Protein AF-A0A2E7LCJ7-F1 (afdb_monomer_lite)

pLDDT: mean 91.42, std 12.87, range [33.66, 98.38]

Structure (mmCIF, N/CA/C/O backbone):
data_AF-A0A2E7LCJ7-F1
#
_entry.id   AF-A0A2E7LCJ7-F1
#
loop_
_atom_site.group_PDB
_atom_site.id
_atom_site.type_symbol
_atom_site.label_atom_id
_atom_site.label_alt_id
_atom_site.label_comp_id
_atom_site.label_asym_id
_atom_site.label_entity_id
_atom_site.label_seq_id
_atom_site.pdbx_PDB_ins_code
_atom_site.Cartn_x
_atom_site.Cartn_y
_atom_site.Cartn_z
_atom_site.occupancy
_atom_site.B_iso_or_equiv
_atom_site.auth_seq_id
_atom_site.auth_comp_id
_atom_site.auth_asym_id
_atom_site.auth_atom_id
_atom_site.pdbx_PDB_model_num
ATOM 1 N N . MET A 1 1 ? -16.691 -24.775 13.955 1.00 33.66 1 MET A N 1
ATOM 2 C CA . MET A 1 1 ? -17.206 -23.425 14.264 1.00 33.66 1 MET A CA 1
ATOM 3 C C . MET A 1 1 ? -17.188 -22.643 12.967 1.00 33.66 1 MET A C 1
ATOM 5 O O . MET A 1 1 ? -16.109 -22.391 12.459 1.00 33.66 1 MET A O 1
ATOM 9 N N . ILE A 1 2 ? -18.352 -22.370 12.381 1.00 38.09 2 ILE A N 1
ATOM 10 C CA . ILE A 1 2 ? -18.460 -21.527 11.184 1.00 38.09 2 ILE A CA 1
ATOM 11 C C . ILE A 1 2 ? -18.537 -20.094 11.709 1.00 38.09 2 ILE A C 1
ATOM 13 O O . ILE A 1 2 ? -19.485 -19.760 12.422 1.00 38.09 2 ILE A O 1
ATOM 17 N N . ALA A 1 3 ? -17.501 -19.292 11.460 1.00 41.56 3 ALA A N 1
ATOM 18 C CA . ALA A 1 3 ? -17.516 -17.878 11.803 1.00 41.56 3 ALA A CA 1
ATOM 19 C C . ALA A 1 3 ? -18.693 -17.209 11.080 1.00 41.56 3 ALA A C 1
ATOM 21 O O . ALA A 1 3 ? -18.931 -17.449 9.896 1.00 41.56 3 ALA A O 1
ATOM 22 N N . LYS A 1 4 ? -19.475 -16.426 11.826 1.00 41.75 4 LYS A N 1
ATOM 23 C CA . LYS A 1 4 ? -20.592 -15.646 11.293 1.00 41.75 4 LYS A CA 1
ATOM 24 C C . LYS A 1 4 ? -20.069 -14.736 10.180 1.00 41.75 4 LYS A C 1
ATOM 26 O O . LYS A 1 4 ? -19.227 -13.886 10.442 1.00 41.75 4 LYS A O 1
ATOM 31 N N . CYS A 1 5 ? -20.615 -14.896 8.978 1.00 42.44 5 CYS A N 1
ATOM 32 C CA . CYS A 1 5 ? -20.537 -13.917 7.901 1.00 42.44 5 CYS A CA 1
ATOM 33 C C . CYS A 1 5 ? -21.338 -12.679 8.343 1.00 42.44 5 CYS A C 1
ATOM 35 O O . CYS A 1 5 ? -22.534 -12.564 8.085 1.00 42.44 5 CYS A O 1
ATOM 37 N N . GLY A 1 6 ? -20.713 -11.817 9.147 1.00 48.69 6 GLY A N 1
ATOM 38 C CA . GLY A 1 6 ? -21.093 -10.410 9.175 1.00 48.69 6 GLY A CA 1
ATOM 39 C C . GLY A 1 6 ? -20.727 -9.816 7.820 1.00 48.69 6 GLY A C 1
ATOM 40 O O . GLY A 1 6 ? -19.761 -10.268 7.206 1.00 48.69 6 GLY A O 1
ATOM 41 N N . VAL A 1 7 ? -21.510 -8.855 7.334 1.00 57.41 7 VAL A N 1
ATOM 42 C CA . VAL A 1 7 ? -21.114 -8.070 6.161 1.00 57.41 7 VAL A CA 1
ATOM 43 C C . VAL A 1 7 ? -19.820 -7.359 6.543 1.00 57.41 7 VAL A C 1
ATOM 45 O O . VAL A 1 7 ? -19.816 -6.453 7.372 1.00 57.41 7 VAL A O 1
ATOM 48 N N . ASP A 1 8 ? -18.718 -7.881 6.031 1.00 75.31 8 ASP A N 1
ATOM 49 C CA . ASP A 1 8 ? -17.374 -7.392 6.266 1.00 75.31 8 ASP A CA 1
ATOM 50 C C . ASP A 1 8 ? -17.192 -6.119 5.445 1.00 75.31 8 ASP A C 1
ATOM 52 O O . ASP A 1 8 ? -16.958 -6.173 4.239 1.00 75.31 8 ASP A O 1
ATOM 56 N N . ASN A 1 9 ? -17.393 -4.973 6.093 1.00 88.12 9 ASN A N 1
ATOM 57 C CA . ASN A 1 9 ? -17.405 -3.670 5.438 1.00 88.12 9 ASN A CA 1
ATOM 58 C C . ASN A 1 9 ? -16.000 -3.065 5.296 1.00 88.12 9 ASN A C 1
ATOM 60 O O . ASN A 1 9 ? -15.824 -1.851 5.383 1.00 88.12 9 ASN A O 1
ATOM 64 N N . TRP A 1 10 ? -14.987 -3.917 5.116 1.00 95.62 10 TRP A N 1
ATOM 65 C CA . TRP A 1 10 ? -13.589 -3.498 5.037 1.00 95.62 10 TRP A CA 1
ATOM 66 C C . TRP A 1 10 ? -13.342 -2.494 3.905 1.00 95.62 10 TRP A C 1
ATOM 68 O O . TRP A 1 10 ? -12.446 -1.674 4.026 1.00 95.62 10 TRP A O 1
ATOM 78 N N . GLN A 1 11 ? -14.128 -2.525 2.825 1.00 96.56 11 GLN A N 1
ATOM 79 C CA . GLN A 1 11 ? -13.963 -1.616 1.685 1.00 96.56 11 GLN A CA 1
ATOM 80 C C . GLN A 1 11 ? -14.218 -0.153 2.069 1.00 96.56 11 GLN A C 1
ATOM 82 O O . GLN A 1 11 ? -13.405 0.700 1.725 1.00 96.56 11 GLN A O 1
ATOM 87 N N . ASP A 1 12 ? -15.267 0.131 2.844 1.00 96.06 12 ASP A N 1
ATOM 88 C CA . ASP A 1 12 ? -15.591 1.497 3.286 1.00 96.06 12 ASP A CA 1
ATOM 89 C C . ASP A 1 12 ? -14.505 2.062 4.216 1.00 96.06 12 ASP A C 1
ATOM 91 O O . ASP A 1 12 ? -14.091 3.221 4.107 1.00 96.06 12 ASP A O 1
ATOM 95 N N . GLU A 1 13 ? -14.001 1.234 5.135 1.00 97.19 13 GLU A N 1
ATOM 96 C CA . GLU A 1 13 ? -12.902 1.629 6.019 1.00 97.19 13 GLU A CA 1
ATOM 97 C C . GLU A 1 13 ? -11.592 1.783 5.234 1.00 97.19 13 GLU A C 1
ATOM 99 O O . GLU A 1 13 ? -10.859 2.750 5.433 1.00 97.19 13 GLU A O 1
ATOM 104 N N . PHE A 1 14 ? -11.338 0.911 4.256 1.00 98.19 14 PHE A N 1
ATOM 105 C CA . PHE A 1 14 ? -10.184 1.010 3.366 1.00 98.19 14 PHE A CA 1
ATOM 106 C C . PHE A 1 14 ? -10.228 2.280 2.512 1.00 98.19 14 PHE A C 1
ATOM 108 O O . PHE A 1 14 ? -9.198 2.936 2.358 1.00 98.19 14 PHE A O 1
ATOM 115 N N . GLN A 1 15 ? -11.408 2.680 2.025 1.00 98.06 15 GLN A N 1
ATOM 116 C CA . GLN A 1 15 ? -11.605 3.970 1.361 1.00 98.06 15 GLN A CA 1
ATOM 117 C C . GLN A 1 15 ? -11.290 5.133 2.297 1.00 98.06 15 GLN A C 1
ATOM 119 O O . GLN A 1 15 ? -10.539 6.031 1.937 1.00 98.06 15 GLN A O 1
ATOM 124 N N . THR A 1 16 ? -11.803 5.085 3.528 1.00 98.19 16 THR A N 1
ATOM 125 C CA . THR A 1 16 ? -11.568 6.130 4.532 1.00 98.19 16 THR A CA 1
ATOM 126 C C . THR A 1 16 ? -10.074 6.302 4.827 1.00 98.19 16 THR A C 1
ATOM 128 O O . THR A 1 16 ? -9.587 7.426 4.969 1.00 98.19 16 THR A O 1
ATOM 131 N N . VAL A 1 17 ? -9.324 5.197 4.909 1.00 98.38 17 VAL A N 1
ATOM 132 C CA . VAL A 1 17 ? -7.868 5.228 5.105 1.00 98.38 17 VAL A CA 1
ATOM 133 C C . VAL A 1 17 ? -7.149 5.771 3.869 1.00 98.38 17 VAL A C 1
ATOM 135 O O . VAL A 1 17 ? -6.262 6.611 4.025 1.00 98.38 17 VAL A O 1
ATOM 138 N N . PHE A 1 18 ? -7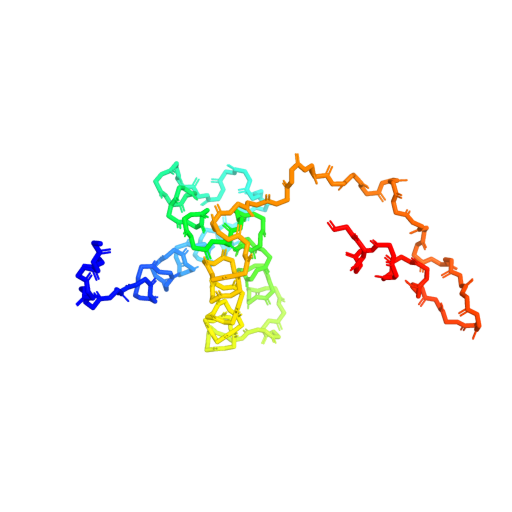.547 5.347 2.666 1.00 98.31 18 PHE A N 1
ATOM 139 C CA . PHE A 1 18 ? -6.997 5.851 1.406 1.00 98.31 18 PHE A CA 1
ATOM 140 C C . PHE A 1 18 ? -7.210 7.363 1.253 1.00 98.31 18 PHE A C 1
ATOM 142 O O . PHE A 1 18 ? -6.245 8.097 1.059 1.00 98.31 18 PHE A O 1
ATOM 149 N N . ASP A 1 19 ? -8.439 7.852 1.430 1.00 98.31 19 ASP A N 1
ATOM 150 C CA . ASP A 1 19 ? -8.772 9.276 1.310 1.00 98.31 19 ASP A CA 1
ATOM 151 C C . ASP A 1 19 ? -7.974 10.120 2.317 1.00 98.31 19 ASP A C 1
ATOM 153 O O . ASP A 1 19 ? -7.420 11.167 1.974 1.00 98.31 19 ASP A O 1
ATOM 157 N N . ALA A 1 20 ? -7.837 9.639 3.558 1.00 98.25 20 ALA A N 1
ATOM 158 C CA . ALA A 1 20 ? -7.005 10.294 4.565 1.00 98.25 20 ALA A CA 1
ATOM 159 C C . ALA A 1 20 ? -5.516 10.319 4.171 1.00 98.25 20 ALA A C 1
ATOM 161 O O . ALA A 1 20 ? -4.838 11.323 4.405 1.00 98.25 20 ALA A O 1
ATOM 162 N N . GLY A 1 21 ? -5.005 9.235 3.581 1.00 98.12 21 GLY A N 1
ATOM 163 C CA . GLY A 1 21 ? -3.642 9.148 3.058 1.00 98.12 21 GLY A CA 1
ATOM 164 C C . GLY A 1 21 ? -3.404 10.120 1.902 1.00 98.12 21 GLY A C 1
ATOM 165 O O . GLY A 1 21 ? -2.437 10.878 1.935 1.00 98.12 21 GLY A O 1
ATOM 166 N N . VAL A 1 22 ? -4.330 10.192 0.942 1.00 97.94 22 VAL A N 1
ATOM 167 C CA . VAL A 1 22 ? -4.302 11.140 -0.183 1.00 97.94 22 VAL A CA 1
ATOM 168 C C . VAL A 1 22 ? -4.258 12.588 0.306 1.00 97.94 22 VAL A C 1
ATOM 170 O O . VAL A 1 22 ? -3.430 13.369 -0.166 1.00 97.94 22 VAL A O 1
ATOM 173 N N . GLU A 1 23 ? -5.093 12.961 1.278 1.00 98.25 23 GLU A N 1
ATOM 174 C CA . GLU A 1 23 ? -5.094 14.324 1.823 1.00 98.25 23 GLU A CA 1
ATOM 175 C C . GLU A 1 23 ? -3.787 14.658 2.556 1.00 98.25 23 GLU A C 1
ATOM 177 O O . GLU A 1 23 ? -3.221 15.737 2.366 1.00 98.25 23 GLU A O 1
ATOM 182 N N . ARG A 1 24 ? -3.238 13.719 3.338 1.00 98.25 24 ARG A N 1
ATOM 183 C CA . ARG A 1 24 ? -1.928 13.894 3.993 1.00 98.25 24 ARG A CA 1
ATOM 184 C C . ARG A 1 24 ? -0.795 13.994 2.978 1.00 98.25 24 ARG A C 1
ATOM 186 O O . ARG A 1 24 ? 0.093 14.831 3.135 1.00 98.25 24 ARG A O 1
ATOM 193 N N . ARG A 1 25 ? -0.844 13.183 1.921 1.00 97.50 25 ARG A N 1
ATOM 194 C CA . ARG A 1 25 ? 0.142 13.180 0.840 1.00 97.50 25 ARG A CA 1
ATOM 195 C C . ARG A 1 25 ? 0.139 14.503 0.078 1.00 97.50 25 ARG A C 1
ATOM 197 O O . ARG A 1 25 ? 1.205 15.082 -0.126 1.00 97.50 25 ARG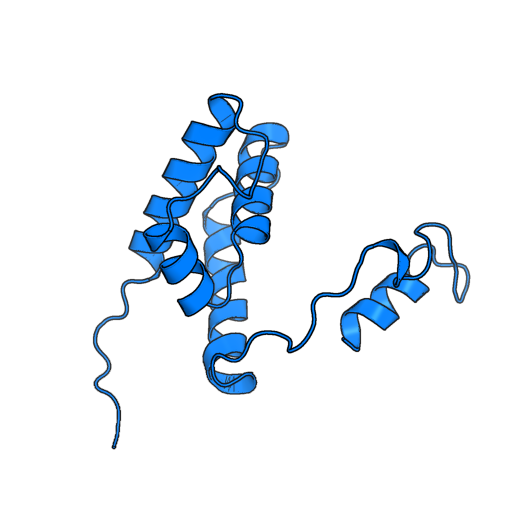 A O 1
ATOM 204 N N . ARG A 1 26 ? -1.047 15.031 -0.255 1.00 97.00 26 ARG A N 1
ATOM 205 C CA . ARG A 1 26 ? -1.238 16.388 -0.811 1.00 97.00 26 ARG A CA 1
ATOM 206 C C . ARG A 1 26 ? -0.738 17.484 0.133 1.00 97.00 26 ARG A C 1
ATOM 208 O O . ARG A 1 26 ? -0.244 18.508 -0.328 1.00 97.00 26 ARG A O 1
ATOM 215 N N . GLY A 1 27 ? -0.835 17.254 1.442 1.00 97.12 27 GLY A N 1
ATOM 216 C CA . GLY A 1 27 ? -0.279 18.108 2.492 1.00 97.12 27 GLY A CA 1
ATOM 217 C C . GLY A 1 27 ? 1.245 18.029 2.667 1.00 97.12 27 GLY A C 1
ATOM 218 O O . GLY A 1 27 ? 1.773 18.725 3.533 1.00 97.12 27 GLY A O 1
ATOM 219 N N . GLY A 1 28 ? 1.954 17.216 1.872 1.00 97.00 28 GLY A N 1
ATOM 220 C CA . GLY A 1 28 ? 3.417 17.095 1.901 1.00 97.00 28 GLY A CA 1
ATOM 221 C C . GLY A 1 28 ? 3.964 16.004 2.826 1.00 97.00 28 GLY A C 1
ATOM 222 O O . GLY A 1 28 ? 5.139 16.040 3.179 1.00 97.00 28 GLY A O 1
ATOM 223 N N . CYS A 1 29 ? 3.135 15.051 3.261 1.00 96.88 29 CYS A N 1
ATOM 224 C CA . CYS A 1 29 ? 3.620 13.869 3.972 1.00 96.88 29 CYS A CA 1
ATOM 225 C C . CYS A 1 29 ? 4.243 12.874 2.976 1.00 96.88 29 CYS A C 1
ATOM 227 O O . CYS A 1 29 ? 3.516 12.245 2.209 1.00 96.88 29 CYS A O 1
ATOM 229 N N . ASP A 1 30 ? 5.572 12.734 3.015 1.00 95.81 30 ASP A N 1
ATOM 230 C CA . ASP A 1 30 ? 6.365 11.846 2.142 1.00 95.81 30 ASP A CA 1
ATOM 231 C C . ASP A 1 30 ? 6.917 10.613 2.888 1.00 95.81 30 ASP A C 1
ATOM 233 O O . ASP A 1 30 ? 7.834 9.946 2.410 1.00 95.81 30 ASP A O 1
ATOM 237 N N . ASP A 1 31 ? 6.399 10.332 4.086 1.00 95.88 31 ASP A N 1
ATOM 238 C CA . ASP A 1 31 ? 6.896 9.270 4.959 1.00 95.88 31 ASP A CA 1
ATOM 239 C C . ASP A 1 31 ? 5.780 8.265 5.316 1.00 95.88 31 ASP A C 1
ATOM 241 O O . ASP A 1 31 ? 4.827 8.626 6.017 1.00 95.88 31 ASP A O 1
ATOM 245 N N . PRO A 1 32 ? 5.882 6.997 4.874 1.00 93.50 32 PRO A N 1
ATOM 246 C CA . PRO A 1 32 ? 4.890 5.967 5.170 1.00 93.50 32 PRO A CA 1
ATOM 247 C C . PRO A 1 32 ? 4.790 5.628 6.664 1.00 93.50 32 PRO A C 1
ATOM 249 O O . PRO A 1 32 ? 3.727 5.191 7.105 1.00 93.50 32 PRO A O 1
ATOM 252 N N . GLU A 1 33 ? 5.851 5.830 7.456 1.00 94.19 33 GLU A N 1
ATOM 253 C CA . GLU A 1 33 ? 5.845 5.509 8.892 1.00 94.19 33 GLU A CA 1
ATOM 254 C C . GLU A 1 33 ? 4.998 6.493 9.711 1.00 94.19 33 GLU A C 1
ATOM 256 O O . GLU A 1 33 ? 4.450 6.127 10.751 1.00 94.19 33 GLU A O 1
ATOM 261 N N . SER A 1 34 ? 4.857 7.732 9.235 1.00 95.06 34 SER A N 1
ATOM 262 C CA . SER A 1 34 ? 4.083 8.784 9.903 1.00 95.06 34 SER A CA 1
ATOM 263 C C . SER A 1 34 ? 2.739 9.093 9.237 1.00 95.06 34 SER A C 1
ATOM 265 O O . SER A 1 34 ? 1.925 9.817 9.818 1.00 95.06 34 SER A O 1
ATOM 267 N N . MET A 1 35 ? 2.463 8.532 8.053 1.00 97.62 35 MET A N 1
ATOM 268 C CA . MET A 1 35 ? 1.239 8.824 7.299 1.00 97.62 35 MET A CA 1
ATOM 269 C C . MET A 1 35 ? -0.038 8.291 7.967 1.00 97.62 35 MET A C 1
ATOM 271 O O . MET A 1 35 ? -1.096 8.906 7.812 1.00 97.62 35 MET A O 1
ATOM 275 N N . PHE A 1 36 ? 0.022 7.180 8.706 1.00 98.25 36 PHE A N 1
ATOM 276 C CA . PHE A 1 36 ? -1.156 6.501 9.263 1.00 98.25 36 PHE A CA 1
ATOM 277 C C . PHE A 1 36 ? -1.090 6.378 10.787 1.00 98.25 36 PHE A C 1
ATOM 279 O O . PHE A 1 36 ? -0.021 6.251 11.377 1.00 98.25 36 PHE A O 1
ATOM 286 N N . THR A 1 37 ? -2.250 6.417 11.448 1.00 98.00 37 THR A N 1
ATOM 287 C CA . THR A 1 37 ? -2.329 6.167 12.896 1.00 98.00 37 THR A CA 1
ATOM 288 C C . THR A 1 37 ? -2.140 4.681 13.205 1.00 98.00 37 THR A C 1
ATOM 290 O O . THR A 1 37 ? -2.339 3.836 12.337 1.00 98.00 37 THR A O 1
ATOM 293 N N . GLY A 1 38 ? -1.832 4.338 14.460 1.00 98.06 38 GLY A N 1
ATOM 294 C CA . GLY A 1 38 ? -1.702 2.934 14.876 1.00 98.06 38 GLY A CA 1
ATOM 295 C C . GLY A 1 38 ? -2.944 2.085 14.571 1.00 98.06 38 GLY A C 1
ATOM 296 O O . GLY A 1 38 ? -2.806 0.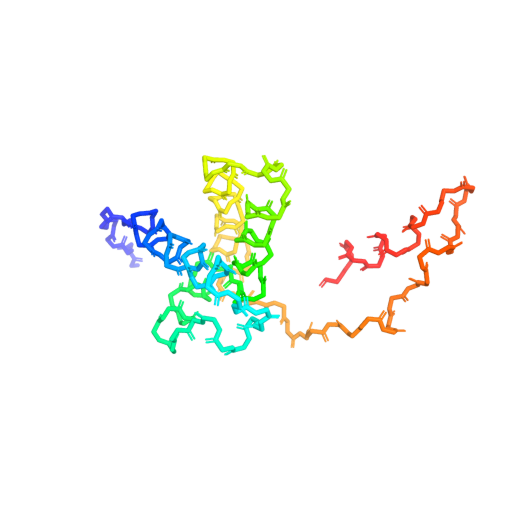962 14.097 1.00 98.06 38 GLY A O 1
ATOM 297 N N . ASP A 1 39 ? -4.146 2.640 14.754 1.00 98.06 39 ASP A N 1
ATOM 298 C CA . ASP A 1 39 ? -5.401 1.946 14.432 1.00 98.06 39 ASP A CA 1
ATOM 299 C C . ASP A 1 39 ? -5.560 1.726 12.921 1.00 98.06 39 ASP A C 1
ATOM 301 O O . ASP A 1 39 ? -5.961 0.648 12.491 1.00 98.06 39 ASP A O 1
ATOM 305 N N . GLN A 1 40 ? -5.186 2.720 12.105 1.00 98.12 40 GLN A N 1
ATOM 306 C CA . GLN A 1 40 ? -5.194 2.590 10.647 1.00 98.12 40 GLN A CA 1
ATOM 307 C C . GLN A 1 40 ? -4.187 1.532 10.183 1.00 98.12 40 GLN A C 1
ATOM 309 O O . GLN A 1 40 ? -4.512 0.722 9.322 1.00 98.12 40 GLN A O 1
ATOM 314 N N . VAL A 1 41 ? -2.989 1.494 10.775 1.00 98.25 41 VAL A N 1
ATOM 315 C CA . VAL A 1 41 ? -1.980 0.466 10.475 1.00 98.25 41 VAL A CA 1
ATOM 316 C C . VAL A 1 41 ? -2.496 -0.923 10.849 1.00 98.25 41 VAL A C 1
ATOM 318 O O . VAL A 1 41 ? -2.462 -1.819 10.012 1.00 98.25 41 VAL A O 1
ATOM 321 N N . ALA A 1 42 ? -3.053 -1.098 12.050 1.00 97.31 42 ALA A N 1
ATOM 322 C CA . ALA A 1 42 ? -3.616 -2.378 12.479 1.00 97.31 42 ALA A CA 1
ATOM 323 C C . ALA A 1 42 ? -4.769 -2.842 11.568 1.00 97.31 42 ALA A C 1
ATOM 325 O O . ALA A 1 42 ? -4.864 -4.026 11.232 1.00 97.31 42 ALA A O 1
ATOM 326 N N . PHE A 1 43 ? -5.625 -1.914 11.127 1.00 97.75 43 PHE A N 1
ATOM 327 C CA . PHE A 1 43 ? -6.665 -2.194 10.141 1.00 97.75 43 PHE A CA 1
ATOM 328 C C . PHE A 1 43 ? -6.066 -2.664 8.808 1.00 97.75 43 PHE A C 1
ATOM 330 O O . PHE A 1 43 ? -6.469 -3.714 8.301 1.00 97.75 43 PHE A O 1
ATOM 337 N N . LEU A 1 44 ? -5.091 -1.941 8.250 1.00 97.88 44 LEU A N 1
ATOM 338 C CA . LEU A 1 44 ? -4.432 -2.320 6.996 1.00 97.88 44 LEU A CA 1
ATOM 339 C C . LEU A 1 44 ? -3.805 -3.719 7.104 1.00 97.88 44 LEU A C 1
ATOM 341 O O . LEU A 1 44 ? -4.074 -4.582 6.262 1.00 97.88 44 LEU A O 1
ATOM 345 N N . GLU A 1 45 ? -3.064 -3.982 8.182 1.00 96.56 45 GLU A N 1
ATOM 346 C CA . GLU A 1 45 ? -2.396 -5.264 8.425 1.00 96.56 45 GLU A CA 1
ATOM 347 C C . GLU A 1 45 ? -3.395 -6.423 8.537 1.00 96.56 45 GLU A C 1
ATOM 349 O O . GLU A 1 45 ? -3.171 -7.495 7.972 1.00 96.56 45 GLU A O 1
ATOM 354 N N . SER A 1 46 ? -4.546 -6.201 9.184 1.00 96.38 46 SER A N 1
ATOM 355 C CA . SER A 1 46 ? -5.618 -7.203 9.275 1.00 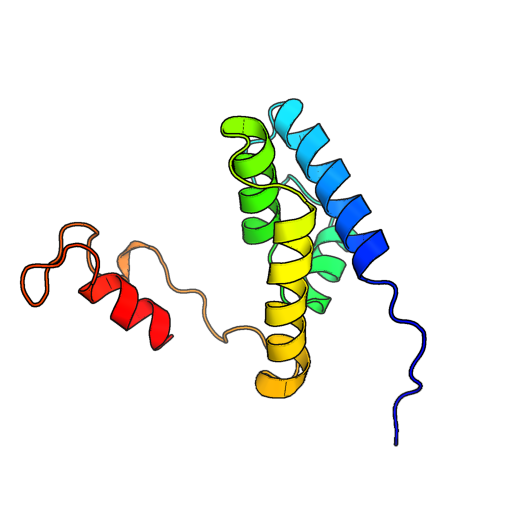96.38 46 SER A CA 1
ATOM 356 C C . SER A 1 46 ? -6.218 -7.582 7.914 1.00 96.38 46 SER A C 1
ATOM 358 O O . SER A 1 46 ? -6.796 -8.661 7.763 1.00 96.38 46 SER A O 1
ATOM 360 N N . ASN A 1 47 ? -6.042 -6.722 6.907 1.00 96.75 47 ASN A N 1
ATOM 361 C CA . ASN A 1 47 ? -6.513 -6.911 5.539 1.00 96.75 47 ASN A CA 1
ATOM 362 C C . ASN A 1 47 ? -5.388 -7.289 4.562 1.00 96.75 47 ASN A C 1
ATOM 364 O O . ASN A 1 47 ? -5.628 -7.330 3.354 1.00 96.75 47 ASN A O 1
ATOM 368 N N . GLY A 1 48 ? -4.180 -7.581 5.058 1.00 96.12 48 GLY A N 1
ATOM 369 C CA . GLY A 1 48 ? -3.037 -7.951 4.224 1.00 96.12 48 GLY A CA 1
ATOM 370 C C . GLY A 1 48 ? -2.480 -6.784 3.404 1.00 96.12 48 GLY A C 1
ATOM 371 O O . GLY A 1 48 ? -2.036 -6.995 2.279 1.00 96.12 48 GLY A O 1
ATOM 372 N N . CYS A 1 49 ? -2.558 -5.560 3.928 1.00 97.25 49 CYS A N 1
ATOM 373 C CA . CYS A 1 49 ? -1.968 -4.358 3.345 1.00 97.25 49 CYS A CA 1
ATOM 374 C C . CYS A 1 49 ? -1.008 -3.728 4.360 1.00 97.25 49 CYS A C 1
ATOM 376 O O . CYS A 1 49 ? -1.343 -3.581 5.531 1.00 97.25 49 CYS A O 1
ATOM 378 N N . SER A 1 50 ? 0.194 -3.356 3.941 1.00 95.81 50 SER A N 1
ATOM 379 C CA . SER A 1 50 ? 1.120 -2.598 4.786 1.00 95.81 50 SER A CA 1
ATOM 380 C C . SER A 1 50 ? 0.892 -1.088 4.673 1.00 95.81 50 SER A C 1
ATOM 382 O O . SER A 1 50 ? 0.364 -0.591 3.678 1.00 95.81 50 SER A O 1
ATOM 384 N N . ALA A 1 51 ? 1.369 -0.330 5.666 1.00 97.00 51 ALA A N 1
ATOM 385 C CA . ALA A 1 51 ? 1.409 1.133 5.591 1.00 97.00 51 ALA A CA 1
ATOM 386 C C . ALA A 1 51 ? 2.192 1.632 4.360 1.00 97.00 51 ALA A C 1
ATOM 388 O O . ALA A 1 51 ? 1.790 2.608 3.737 1.00 97.00 51 ALA A O 1
ATOM 389 N N . GLN A 1 52 ? 3.267 0.927 3.977 1.00 96.31 52 GLN A N 1
ATOM 390 C CA . GLN A 1 52 ? 4.034 1.222 2.764 1.00 96.31 52 GLN A CA 1
ATOM 391 C C . GLN A 1 52 ? 3.182 1.055 1.502 1.00 96.31 52 GLN A C 1
ATOM 393 O O . GLN A 1 52 ? 3.181 1.938 0.660 1.00 96.31 52 GLN A O 1
ATOM 398 N N . GLU A 1 53 ? 2.444 -0.048 1.364 1.00 96.38 53 GLU A N 1
ATOM 399 C CA . GLU A 1 53 ? 1.610 -0.272 0.174 1.00 96.38 53 GLU A CA 1
ATOM 400 C C . GLU A 1 53 ? 0.477 0.750 0.069 1.00 96.38 53 GLU A C 1
ATOM 402 O O . GLU A 1 53 ? 0.214 1.258 -1.018 1.00 96.38 53 GLU A O 1
ATOM 407 N N . MET A 1 54 ? -0.174 1.089 1.188 1.00 98.00 54 MET A N 1
ATOM 408 C CA . MET A 1 54 ? -1.192 2.140 1.186 1.00 98.00 54 MET A CA 1
ATOM 409 C C . MET A 1 54 ? -0.590 3.515 0.861 1.00 98.00 54 MET A C 1
ATOM 411 O O . MET A 1 54 ? -1.197 4.288 0.119 1.00 98.00 54 MET A O 1
ATOM 415 N N . PHE A 1 55 ? 0.608 3.816 1.372 1.00 97.94 55 PHE A N 1
ATOM 416 C CA . PHE A 1 55 ? 1.352 5.017 0.995 1.00 97.94 55 PHE A CA 1
ATOM 417 C C . PHE A 1 55 ? 1.633 5.046 -0.510 1.00 97.94 55 PHE A C 1
ATOM 419 O O . PHE A 1 55 ? 1.335 6.055 -1.139 1.00 97.94 55 PHE A O 1
ATOM 426 N N . ASP A 1 56 ? 2.136 3.951 -1.089 1.00 96.19 56 ASP A N 1
ATOM 427 C CA . ASP A 1 56 ? 2.456 3.862 -2.518 1.00 96.19 56 ASP A CA 1
ATOM 428 C C . ASP A 1 56 ? 1.196 4.111 -3.373 1.00 96.19 56 ASP A C 1
ATOM 430 O O . ASP A 1 56 ? 1.240 4.885 -4.324 1.00 96.19 56 ASP A O 1
ATOM 434 N N . PHE A 1 57 ? 0.031 3.567 -2.984 1.00 96.81 57 PHE A N 1
ATOM 435 C CA . PHE A 1 57 ? -1.240 3.879 -3.656 1.00 96.81 57 PHE A CA 1
ATOM 436 C C . PHE A 1 57 ? -1.608 5.367 -3.586 1.00 96.81 57 PHE A C 1
ATOM 438 O O . PHE A 1 57 ? -2.085 5.932 -4.572 1.00 96.81 57 PHE A O 1
ATOM 445 N N . CYS A 1 58 ? -1.410 6.006 -2.430 1.00 97.19 58 CYS A N 1
ATOM 446 C CA . CYS A 1 58 ? -1.686 7.432 -2.255 1.00 97.19 58 CYS A CA 1
ATOM 447 C C . CYS A 1 58 ? -0.697 8.303 -3.047 1.00 97.19 58 CYS A C 1
ATOM 449 O O . CYS A 1 58 ? -1.107 9.298 -3.644 1.00 97.19 58 CYS A O 1
ATOM 451 N N . ASP A 1 59 ? 0.588 7.943 -3.055 1.00 96.44 59 ASP A N 1
ATOM 452 C CA . ASP A 1 59 ? 1.647 8.639 -3.791 1.00 96.44 59 ASP A CA 1
ATOM 453 C C . ASP A 1 59 ? 1.423 8.540 -5.302 1.00 96.44 59 ASP A C 1
ATOM 455 O O . ASP A 1 59 ? 1.431 9.565 -5.981 1.00 96.44 59 ASP A O 1
ATOM 459 N N . ASP A 1 60 ? 1.100 7.351 -5.816 1.00 95.25 60 ASP A N 1
ATOM 460 C CA . ASP A 1 60 ? 0.800 7.146 -7.235 1.00 95.25 60 ASP A CA 1
ATOM 461 C C . ASP A 1 60 ? -0.464 7.909 -7.669 1.00 95.25 60 ASP A C 1
ATOM 463 O O . ASP A 1 60 ? -0.487 8.550 -8.727 1.00 95.25 60 ASP A O 1
ATOM 467 N N . TYR A 1 61 ? -1.504 7.914 -6.826 1.00 95.75 61 TYR A N 1
ATOM 468 C CA . TYR A 1 61 ? -2.728 8.682 -7.068 1.00 95.75 61 TYR A CA 1
ATOM 469 C C . TYR A 1 61 ? -2.463 10.196 -7.117 1.00 95.75 61 TYR A C 1
ATOM 471 O O . TYR A 1 61 ? -2.965 10.890 -8.001 1.00 95.75 61 TYR A O 1
ATOM 479 N N . VAL A 1 62 ? -1.680 10.729 -6.171 1.00 95.50 62 VAL A N 1
ATOM 480 C CA . VAL A 1 62 ? -1.417 12.174 -6.058 1.00 95.50 62 VAL A CA 1
ATOM 481 C C . VAL A 1 62 ? -0.381 12.660 -7.070 1.00 95.50 62 VAL A C 1
ATOM 483 O O . VAL A 1 62 ? -0.557 13.733 -7.647 1.00 95.50 62 VAL A O 1
ATOM 486 N N . GLY A 1 63 ? 0.706 11.914 -7.253 1.00 91.19 63 GLY A N 1
ATOM 487 C CA . GLY A 1 63 ? 1.860 12.321 -8.050 1.00 91.19 63 GLY A CA 1
ATOM 488 C C . GLY A 1 63 ? 1.664 12.136 -9.551 1.00 91.19 63 GLY A C 1
ATOM 489 O O . GLY A 1 63 ? 2.123 12.973 -10.329 1.00 91.19 63 GLY A O 1
ATOM 490 N N . TRP A 1 64 ? 0.969 11.070 -9.954 1.00 83.06 64 TRP A N 1
ATOM 491 C CA . TRP A 1 64 ? 0.912 10.646 -11.355 1.00 83.06 64 TRP A CA 1
ATOM 492 C C . TRP A 1 64 ? -0.513 10.533 -11.898 1.00 83.06 64 TRP A C 1
ATOM 494 O O . TRP A 1 64 ? -0.717 10.687 -13.099 1.00 83.06 64 TRP A O 1
ATOM 504 N N . GLY A 1 65 ? -1.512 10.310 -11.035 1.00 78.75 65 GLY A N 1
ATOM 505 C CA . GLY A 1 65 ? -2.890 10.052 -11.469 1.00 78.75 65 GLY A CA 1
ATOM 506 C C . GLY A 1 65 ? -3.041 8.738 -12.249 1.00 78.75 65 GLY A C 1
ATOM 507 O O . GLY A 1 65 ? -4.075 8.510 -12.874 1.00 78.75 65 GLY A O 1
ATOM 508 N N . ASP A 1 66 ? -2.014 7.883 -12.211 1.00 78.88 66 ASP A N 1
ATOM 509 C CA . ASP A 1 66 ? -1.942 6.595 -12.913 1.00 78.88 66 ASP A CA 1
ATOM 510 C C . ASP A 1 66 ? -2.756 5.498 -12.208 1.00 78.88 66 ASP A C 1
ATOM 512 O O . ASP A 1 66 ? -3.018 4.428 -12.763 1.00 78.88 66 ASP A O 1
ATOM 516 N N . VAL A 1 67 ? -3.183 5.774 -10.977 1.00 86.00 67 VAL A N 1
ATOM 517 C CA . VAL A 1 67 ? -3.992 4.893 -10.144 1.00 86.00 67 VAL A CA 1
ATOM 518 C C . VAL A 1 67 ? -5.323 5.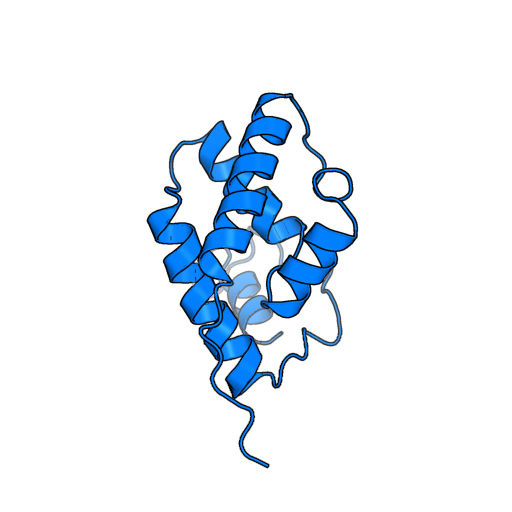587 -9.864 1.00 86.00 67 VAL A C 1
ATOM 520 O O . VAL A 1 67 ? -5.350 6.774 -9.558 1.00 86.00 67 VAL A O 1
ATOM 523 N N . ILE A 1 68 ? -6.430 4.847 -9.957 1.00 91.38 68 ILE A N 1
ATOM 524 C CA . ILE A 1 68 ? -7.755 5.265 -9.472 1.00 91.38 68 ILE A CA 1
ATOM 525 C C . ILE A 1 68 ? -8.171 4.347 -8.325 1.00 91.38 68 ILE A C 1
ATOM 527 O O . ILE A 1 68 ? -7.771 3.178 -8.298 1.00 91.38 68 ILE A O 1
ATOM 531 N N . TYR A 1 69 ? -8.962 4.863 -7.384 1.00 94.44 69 TYR A N 1
ATOM 532 C CA . TYR A 1 69 ? -9.335 4.127 -6.175 1.00 94.44 69 TYR A CA 1
ATOM 533 C C . TYR A 1 69 ? -10.013 2.786 -6.491 1.00 94.44 69 TYR A C 1
ATOM 535 O O . TYR A 1 69 ? -9.730 1.786 -5.833 1.00 94.44 69 TYR A O 1
ATOM 543 N N . GLU A 1 70 ? -10.829 2.731 -7.546 1.00 95.19 70 GLU A N 1
ATOM 544 C CA . GLU A 1 70 ? -11.499 1.511 -7.997 1.00 95.19 70 GLU A CA 1
ATOM 545 C C . GLU A 1 70 ? -10.499 0.378 -8.279 1.00 95.19 70 GLU A C 1
ATOM 547 O O . GLU A 1 70 ? -10.679 -0.743 -7.806 1.00 95.19 70 GLU A O 1
ATOM 552 N N . HIS A 1 71 ? -9.388 0.670 -8.959 1.00 94.12 71 HIS A N 1
ATOM 553 C CA . HIS A 1 71 ? -8.350 -0.332 -9.214 1.00 94.12 71 HIS A CA 1
ATOM 554 C C . HIS A 1 71 ? -7.607 -0.734 -7.935 1.00 94.12 71 HIS A C 1
ATOM 556 O O . HIS A 1 71 ? -7.225 -1.895 -7.786 1.00 94.12 71 HIS A O 1
ATOM 562 N N . VAL A 1 72 ? -7.404 0.204 -7.004 1.00 96.12 72 VAL A N 1
ATOM 563 C CA . VAL A 1 72 ? -6.755 -0.082 -5.717 1.00 96.12 72 VAL A CA 1
ATOM 564 C C . VAL A 1 72 ? -7.593 -1.066 -4.907 1.00 96.12 72 VAL A C 1
ATOM 566 O O . VAL A 1 72 ? -7.067 -2.077 -4.439 1.00 96.12 72 VAL A O 1
ATOM 569 N N . VAL A 1 73 ? -8.895 -0.805 -4.755 1.00 97.00 73 VAL A N 1
ATOM 570 C CA . VAL A 1 73 ? -9.775 -1.664 -3.952 1.00 97.00 73 VAL A CA 1
ATOM 571 C C . VAL A 1 73 ? -9.985 -3.032 -4.606 1.00 97.00 73 VAL A C 1
ATOM 573 O O . VAL A 1 73 ? -10.015 -4.038 -3.898 1.00 97.00 73 VAL A O 1
ATOM 576 N N . GLU A 1 74 ? -10.050 -3.111 -5.940 1.00 96.06 74 GLU A N 1
ATOM 577 C CA . GLU A 1 74 ? -10.114 -4.383 -6.674 1.00 96.06 74 GLU A CA 1
ATOM 578 C C . GLU A 1 74 ? -8.835 -5.211 -6.498 1.00 96.06 74 GLU A C 1
ATOM 580 O O . GLU A 1 74 ? -8.897 -6.401 -6.174 1.00 96.06 74 GLU A O 1
ATOM 585 N N . LEU A 1 75 ? -7.665 -4.580 -6.646 1.00 96.31 75 LEU A N 1
ATOM 586 C CA . LEU A 1 75 ? -6.377 -5.226 -6.405 1.00 96.31 75 LEU A CA 1
ATOM 587 C C . LEU A 1 75 ? -6.274 -5.717 -4.958 1.00 96.31 75 LEU A C 1
ATOM 589 O O . LEU A 1 75 ? -5.873 -6.862 -4.717 1.00 96.31 75 LEU A O 1
ATOM 593 N N . GLN A 1 76 ? -6.652 -4.875 -3.995 1.00 97.56 76 GLN A N 1
ATOM 594 C CA . GLN A 1 76 ? -6.605 -5.246 -2.589 1.00 97.56 76 GLN A CA 1
ATOM 595 C C . GLN A 1 76 ? -7.599 -6.360 -2.267 1.00 97.56 76 GLN A C 1
ATOM 597 O O . GLN A 1 76 ? -7.269 -7.224 -1.464 1.00 97.56 76 GLN A O 1
ATOM 602 N N . ALA A 1 77 ? -8.768 -6.416 -2.908 1.00 97.19 77 ALA A N 1
ATOM 603 C CA . ALA A 1 77 ? -9.720 -7.505 -2.703 1.00 97.19 77 ALA A CA 1
ATOM 604 C C . ALA A 1 77 ? -9.106 -8.869 -3.060 1.00 97.19 77 ALA A C 1
ATOM 606 O O . ALA A 1 77 ? -9.252 -9.825 -2.297 1.00 97.19 77 ALA A O 1
ATOM 607 N N . VAL A 1 78 ? -8.353 -8.945 -4.165 1.00 97.00 78 VAL A N 1
ATOM 608 C CA . VAL A 1 78 ? -7.622 -10.162 -4.562 1.00 97.00 78 VAL A CA 1
ATOM 609 C C . VAL A 1 78 ? -6.503 -10.486 -3.568 1.00 97.00 78 VAL A C 1
ATOM 611 O O . VAL A 1 78 ? -6.381 -11.627 -3.123 1.00 97.00 78 VAL A O 1
ATOM 614 N N . ARG A 1 79 ? -5.696 -9.490 -3.176 1.00 96.06 79 ARG A N 1
ATOM 615 C CA . ARG A 1 79 ? -4.606 -9.687 -2.199 1.00 96.06 79 ARG A CA 1
ATOM 616 C C . ARG A 1 79 ? -5.129 -10.140 -0.840 1.00 96.06 79 ARG A C 1
ATOM 618 O O . ARG A 1 79 ? -4.563 -11.046 -0.236 1.00 96.06 79 ARG A O 1
ATOM 625 N N . ARG A 1 80 ? -6.227 -9.542 -0.387 1.00 96.62 80 ARG A N 1
ATOM 626 C CA . ARG A 1 80 ? -6.905 -9.860 0.865 1.00 96.62 80 ARG A CA 1
ATOM 627 C C . ARG A 1 80 ? -7.465 -11.275 0.858 1.00 96.62 80 ARG A C 1
ATOM 629 O O . ARG A 1 80 ? -7.267 -11.999 1.826 1.00 96.62 80 ARG A O 1
ATOM 636 N N . GLU A 1 81 ? -8.140 -11.680 -0.217 1.00 96.81 81 GLU A N 1
ATOM 637 C CA . GLU A 1 81 ? -8.628 -13.055 -0.380 1.00 96.81 81 GLU A CA 1
ATOM 638 C C . GLU A 1 81 ? -7.474 -14.051 -0.229 1.00 96.81 81 GLU A C 1
ATOM 640 O O . GLU A 1 81 ? -7.547 -14.961 0.598 1.00 96.81 81 GLU A O 1
ATOM 645 N N . HIS A 1 82 ? -6.363 -13.806 -0.925 1.00 94.75 82 HIS A N 1
ATOM 646 C CA . HIS A 1 82 ? -5.180 -14.652 -0.843 1.00 94.75 82 HIS A CA 1
ATOM 647 C C . HIS A 1 82 ? -4.561 -14.661 0.564 1.00 94.75 82 HIS A C 1
ATOM 649 O O . HIS A 1 82 ? -4.229 -15.723 1.096 1.00 94.75 82 HIS A O 1
ATOM 655 N N . PHE A 1 83 ? -4.442 -13.492 1.195 1.00 95.62 83 PHE A N 1
ATOM 656 C CA . PHE A 1 83 ? -3.920 -13.340 2.550 1.00 95.62 83 PHE A CA 1
ATOM 657 C C . PHE A 1 83 ? -4.743 -14.131 3.573 1.00 95.62 83 PHE A C 1
ATOM 659 O O . PHE A 1 83 ? -4.185 -14.882 4.374 1.00 95.62 83 PHE A O 1
ATOM 666 N N . LEU A 1 84 ? -6.070 -14.017 3.521 1.00 95.12 84 LEU A N 1
ATOM 667 C CA . LEU A 1 84 ? -6.964 -14.702 4.451 1.00 95.12 84 LEU A CA 1
ATOM 668 C C . LEU A 1 84 ? -7.029 -16.210 4.181 1.00 95.12 84 LEU A C 1
ATOM 670 O O . LEU A 1 84 ? -6.925 -17.003 5.116 1.00 95.12 84 LEU A O 1
ATOM 674 N N . ASN A 1 85 ? -7.168 -16.614 2.916 1.00 95.69 85 ASN A N 1
ATOM 675 C CA . ASN A 1 85 ? -7.519 -17.991 2.562 1.00 95.69 85 ASN A CA 1
ATOM 676 C C . ASN A 1 85 ? -6.316 -18.872 2.204 1.00 95.69 85 ASN A C 1
ATOM 678 O O . ASN A 1 85 ? -6.367 -20.082 2.419 1.00 95.69 85 ASN A O 1
ATOM 682 N N . THR A 1 86 ? -5.236 -18.299 1.665 1.00 94.62 86 THR A N 1
ATOM 683 C CA . THR A 1 86 ? -4.014 -19.049 1.317 1.00 94.62 86 THR A CA 1
ATOM 684 C C . THR A 1 86 ? -2.945 -18.885 2.392 1.00 94.62 86 THR A C 1
ATOM 686 O O . THR A 1 86 ? -2.327 -19.867 2.803 1.00 94.62 86 THR A O 1
ATOM 689 N N . LEU A 1 87 ? -2.745 -17.659 2.884 1.00 91.94 87 LEU A N 1
ATOM 690 C CA . LEU A 1 87 ? -1.693 -17.358 3.860 1.00 91.94 87 LEU A CA 1
ATOM 691 C C . LEU A 1 87 ? -2.161 -17.461 5.321 1.00 91.94 87 LEU A C 1
ATOM 693 O O . LEU A 1 87 ? -1.351 -17.292 6.225 1.00 91.94 87 LEU A O 1
ATOM 697 N N . ASN A 1 88 ? -3.434 -17.785 5.583 1.00 94.88 88 ASN A N 1
ATOM 698 C CA . ASN A 1 88 ? -4.012 -17.884 6.934 1.00 94.88 88 ASN A CA 1
ATOM 699 C C . ASN A 1 88 ? -3.778 -16.622 7.785 1.00 94.88 88 ASN A C 1
ATOM 701 O O . ASN A 1 88 ? -3.432 -16.704 8.970 1.00 94.88 88 ASN A O 1
ATOM 705 N N . SER A 1 89 ? -3.914 -15.454 7.158 1.00 94.62 89 SER A N 1
ATOM 706 C CA . SER A 1 89 ? -3.643 -14.148 7.764 1.00 94.62 89 SER A CA 1
ATOM 707 C C . SER A 1 89 ? -2.217 -14.005 8.313 1.00 94.62 89 SER A C 1
ATOM 709 O O . SER A 1 89 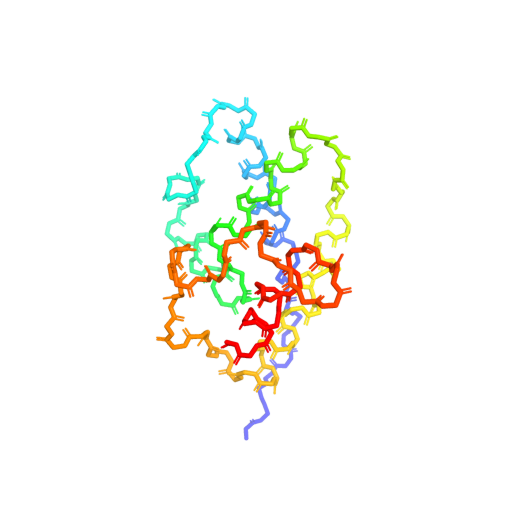? -1.988 -13.233 9.243 1.00 94.62 89 SER A O 1
ATOM 711 N N . GLN A 1 90 ? -1.257 -14.767 7.781 1.00 92.25 90 GLN A N 1
ATOM 712 C CA . GLN A 1 90 ? 0.150 -14.661 8.154 1.00 92.25 90 GLN A CA 1
ATOM 713 C C . GLN A 1 90 ? 0.909 -13.879 7.078 1.00 92.25 90 GLN A C 1
ATOM 715 O O . GLN A 1 90 ? 0.973 -14.330 5.932 1.00 92.25 90 GLN A O 1
ATOM 720 N N . PRO A 1 91 ? 1.494 -12.716 7.409 1.00 86.25 91 PRO A N 1
ATOM 721 C CA . PRO A 1 91 ? 2.388 -12.031 6.489 1.00 86.25 91 PRO A CA 1
ATOM 722 C C . PRO A 1 91 ? 3.681 -12.837 6.300 1.00 86.25 91 PRO A C 1
ATOM 724 O O . PRO A 1 91 ? 3.962 -13.794 7.028 1.00 86.25 91 PRO A O 1
ATOM 727 N N . ALA A 1 92 ? 4.498 -12.429 5.327 1.00 82.25 92 ALA A N 1
ATOM 728 C CA . ALA A 1 92 ? 5.818 -13.013 5.136 1.00 82.25 92 ALA A CA 1
ATOM 729 C C . ALA A 1 92 ? 6.622 -12.961 6.447 1.00 82.25 92 ALA A C 1
ATOM 731 O O . ALA A 1 92 ? 6.727 -11.916 7.088 1.00 82.25 92 ALA A O 1
ATOM 732 N N . ALA A 1 93 ? 7.233 -14.087 6.827 1.00 83.62 93 ALA A N 1
ATOM 733 C CA . ALA A 1 93 ? 7.974 -14.208 8.086 1.00 83.62 93 ALA A CA 1
ATOM 734 C C . ALA A 1 93 ? 9.191 -13.269 8.168 1.00 83.62 93 ALA A C 1
ATOM 736 O O . ALA A 1 93 ? 9.741 -13.041 9.245 1.00 83.62 93 ALA A O 1
ATOM 737 N N . ARG A 1 94 ? 9.643 -12.758 7.020 1.00 86.12 94 ARG A N 1
ATOM 738 C CA . ARG A 1 94 ? 10.806 -11.893 6.905 1.00 86.12 94 ARG A CA 1
ATOM 739 C C . ARG A 1 94 ? 10.609 -10.874 5.788 1.00 86.12 94 ARG A C 1
ATOM 741 O O . ARG A 1 94 ? 10.329 -11.243 4.652 1.00 86.12 94 ARG A O 1
ATOM 748 N N . ARG A 1 95 ? 10.870 -9.603 6.098 1.00 84.38 95 ARG A N 1
ATOM 749 C CA . ARG A 1 95 ? 11.051 -8.546 5.097 1.00 84.38 95 ARG A CA 1
ATOM 750 C C . ARG A 1 95 ? 12.430 -8.687 4.451 1.00 84.38 95 ARG A C 1
ATOM 752 O O . ARG A 1 95 ? 13.426 -8.844 5.155 1.00 84.38 95 ARG A O 1
ATOM 759 N N . MET A 1 96 ? 12.475 -8.647 3.123 1.00 87.38 96 MET A N 1
ATOM 760 C CA . MET A 1 96 ? 13.731 -8.594 2.375 1.00 87.38 96 MET A CA 1
ATOM 761 C C . MET A 1 96 ? 14.168 -7.147 2.166 1.00 87.38 96 MET A C 1
ATOM 763 O O . MET A 1 96 ? 13.372 -6.308 1.737 1.00 87.38 96 MET A O 1
ATOM 767 N N . GLU A 1 97 ? 15.445 -6.876 2.401 1.00 88.75 97 GLU A N 1
ATOM 768 C CA . GLU A 1 97 ? 16.039 -5.564 2.179 1.00 88.75 97 GLU A CA 1
ATOM 769 C C . GLU A 1 97 ? 16.401 -5.338 0.707 1.00 88.75 97 GLU A C 1
ATOM 771 O O . GLU A 1 97 ? 16.679 -6.268 -0.054 1.00 88.75 97 GLU A O 1
ATOM 776 N N . MET A 1 98 ? 16.444 -4.072 0.275 1.00 87.81 98 MET A N 1
ATOM 777 C CA . MET A 1 98 ? 16.655 -3.722 -1.139 1.00 87.81 98 MET A CA 1
ATOM 778 C C . MET A 1 98 ? 17.939 -4.328 -1.733 1.00 87.81 98 MET A C 1
ATOM 780 O O . MET A 1 98 ? 17.944 -4.685 -2.917 1.00 87.81 98 MET A O 1
ATOM 784 N N . HIS A 1 99 ? 18.989 -4.424 -0.914 1.00 91.38 99 HIS A N 1
ATOM 785 C CA . HIS A 1 99 ? 20.311 -4.938 -1.269 1.00 91.38 99 HIS A CA 1
ATOM 786 C C . HIS A 1 99 ? 20.374 -6.473 -1.350 1.00 91.38 99 HIS A C 1
ATOM 788 O O . HIS A 1 99 ? 21.337 -7.007 -1.890 1.00 91.38 99 HIS A O 1
ATOM 794 N N . GLU A 1 100 ? 19.361 -7.183 -0.846 1.00 92.69 100 GLU A N 1
ATOM 795 C CA . GLU A 1 100 ? 19.262 -8.647 -0.954 1.00 92.69 100 GLU A CA 1
ATOM 796 C C . GLU A 1 100 ? 18.759 -9.101 -2.324 1.00 92.69 100 GLU A C 1
ATOM 798 O O . GLU A 1 100 ? 18.900 -10.260 -2.714 1.00 92.69 100 GLU A O 1
ATOM 803 N N . PHE A 1 101 ? 18.153 -8.183 -3.067 1.00 93.88 101 PHE A N 1
ATOM 804 C CA . PHE A 1 101 ? 17.659 -8.438 -4.404 1.00 93.88 101 PHE A CA 1
ATOM 805 C C . PHE A 1 101 ? 18.738 -8.158 -5.460 1.00 93.88 101 PHE A C 1
ATOM 807 O O . PHE A 1 101 ? 19.465 -7.169 -5.330 1.00 93.88 101 PHE A O 1
ATOM 814 N N . PRO A 1 102 ? 18.770 -8.926 -6.569 1.00 96.38 102 PRO A N 1
ATOM 815 C CA . PRO A 1 102 ? 19.598 -8.612 -7.733 1.00 96.38 102 PRO A CA 1
ATOM 816 C C . PRO A 1 102 ? 19.445 -7.148 -8.179 1.00 96.38 102 PRO A C 1
ATOM 818 O O . PRO A 1 102 ? 18.336 -6.601 -8.081 1.00 96.38 102 PRO A O 1
ATOM 821 N N . PRO A 1 103 ? 20.517 -6.495 -8.662 1.00 95.38 103 PRO A N 1
ATOM 822 C CA . PRO A 1 103 ? 20.450 -5.100 -9.076 1.00 95.38 103 PRO A CA 1
ATOM 823 C C . PRO A 1 103 ? 19.503 -4.927 -10.274 1.00 95.38 103 PRO A C 1
ATOM 825 O O . PRO A 1 103 ? 19.172 -5.882 -10.976 1.00 95.38 103 PRO A O 1
ATOM 828 N N . LYS A 1 104 ? 18.988 -3.708 -10.461 1.00 93.94 104 LYS A N 1
ATOM 829 C CA . LYS A 1 104 ? 17.926 -3.414 -11.445 1.00 93.94 104 LYS A CA 1
ATOM 830 C C . LYS A 1 104 ? 18.383 -3.623 -12.895 1.00 93.94 104 LYS A C 1
ATOM 832 O O . LYS A 1 104 ? 17.569 -3.949 -13.750 1.00 93.94 104 LYS A O 1
ATOM 837 N N . ASP A 1 105 ? 19.674 -3.457 -13.146 1.00 95.94 105 ASP A N 1
ATOM 838 C CA . ASP A 1 105 ? 20.347 -3.674 -14.426 1.00 95.94 105 ASP A CA 1
ATOM 839 C C . ASP A 1 105 ? 20.851 -5.115 -14.612 1.00 95.94 105 ASP A C 1
ATOM 841 O O . ASP A 1 105 ? 21.423 -5.425 -15.652 1.00 95.94 105 ASP A O 1
ATOM 845 N N . ALA A 1 106 ? 20.637 -6.018 -13.645 1.00 96.56 106 ALA A N 1
ATOM 846 C CA . ALA A 1 106 ? 20.933 -7.430 -13.852 1.00 96.56 106 ALA A CA 1
ATOM 847 C C . ALA A 1 106 ? 19.998 -8.023 -14.909 1.00 96.56 106 ALA A C 1
ATOM 849 O O . ALA A 1 106 ? 18.782 -7.807 -14.879 1.00 96.56 106 ALA A O 1
ATOM 850 N N . GLU A 1 107 ? 20.573 -8.849 -15.779 1.00 97.62 107 GLU A N 1
ATOM 851 C CA . GLU A 1 107 ? 19.872 -9.484 -16.888 1.00 97.62 107 GLU A CA 1
ATOM 852 C C . GLU A 1 107 ? 19.978 -11.009 -16.813 1.00 97.62 107 GLU A C 1
ATOM 854 O O . GLU A 1 107 ? 21.014 -11.571 -16.457 1.00 97.62 107 GLU A O 1
ATOM 859 N N . VAL A 1 108 ? 18.895 -11.682 -17.190 1.00 97.12 108 VAL A N 1
ATOM 860 C CA . VAL A 1 108 ? 18.878 -13.093 -17.595 1.00 97.12 108 VAL A CA 1
ATOM 861 C C . VAL A 1 108 ? 18.154 -13.129 -18.934 1.00 97.12 108 VAL A C 1
ATOM 863 O O . VAL A 1 108 ? 17.127 -12.470 -19.082 1.00 97.12 108 VAL A O 1
ATOM 866 N N . GLU A 1 109 ? 18.710 -13.840 -19.917 1.00 95.44 109 GLU A N 1
ATOM 867 C CA . GLU A 1 109 ? 18.176 -13.891 -21.292 1.00 95.44 109 GLU A CA 1
ATOM 868 C C . GLU A 1 109 ? 17.979 -12.497 -21.935 1.00 95.44 109 GLU A C 1
ATOM 870 O O . GLU A 1 109 ? 17.049 -12.279 -22.707 1.00 95.44 109 GLU A O 1
ATOM 875 N N . GLY A 1 110 ? 18.841 -11.526 -21.597 1.00 95.69 110 GLY A N 1
ATOM 876 C CA . GLY A 1 110 ? 18.783 -10.154 -22.127 1.00 95.69 110 GLY A CA 1
ATOM 877 C C . GLY A 1 110 ? 17.630 -9.301 -21.587 1.00 95.69 110 GLY A C 1
ATOM 878 O O . GLY A 1 110 ? 17.311 -8.262 -22.160 1.00 95.69 110 GLY A O 1
ATOM 879 N N . ILE A 1 111 ? 16.971 -9.739 -20.509 1.00 96.62 111 ILE A N 1
ATOM 880 C CA . ILE A 1 111 ? 15.857 -9.015 -19.893 1.00 96.62 111 ILE A CA 1
ATOM 881 C C . ILE A 1 111 ? 16.331 -8.407 -18.571 1.00 96.62 111 ILE A C 1
ATOM 883 O O . ILE A 1 111 ? 16.504 -9.118 -17.574 1.00 96.62 111 ILE A O 1
ATOM 887 N N . ALA A 1 112 ? 16.506 -7.083 -18.556 1.00 97.00 112 ALA A N 1
ATOM 888 C CA . ALA A 1 112 ? 16.752 -6.318 -17.335 1.00 97.00 112 ALA A CA 1
ATOM 889 C C . ALA A 1 112 ? 15.632 -6.545 -16.313 1.00 97.00 112 ALA A C 1
ATOM 891 O O . ALA A 1 112 ? 14.488 -6.818 -16.677 1.00 97.00 112 ALA A O 1
ATOM 892 N N . TRP A 1 113 ? 15.959 -6.447 -15.024 1.00 96.62 113 TRP A N 1
ATOM 893 C CA . TRP A 1 113 ? 15.077 -6.748 -13.887 1.00 96.62 113 TRP A CA 1
ATOM 894 C C . TRP A 1 113 ? 14.613 -8.200 -13.730 1.00 96.62 113 TRP A C 1
ATOM 896 O O . TRP A 1 113 ? 14.192 -8.557 -12.625 1.00 96.62 113 TRP A O 1
ATOM 906 N N . LEU A 1 114 ? 14.690 -9.058 -14.752 1.00 96.69 114 LEU A N 1
ATOM 907 C CA . LEU A 1 114 ? 14.173 -10.427 -14.661 1.00 96.69 114 LEU A CA 1
ATOM 908 C C . LEU A 1 114 ? 14.759 -11.220 -13.476 1.00 96.69 114 LEU A C 1
ATOM 910 O O . LEU A 1 114 ? 13.977 -11.824 -12.734 1.00 96.69 114 LEU A O 1
ATOM 914 N N . PRO A 1 115 ? 16.077 -11.169 -13.191 1.00 96.81 115 PRO A N 1
ATOM 915 C CA . PRO A 1 115 ? 16.633 -11.838 -12.014 1.00 96.81 115 PRO A CA 1
ATOM 916 C C . PRO A 1 115 ? 15.989 -11.361 -10.707 1.00 96.81 115 PRO A C 1
ATOM 918 O O . PRO A 1 115 ? 15.694 -12.162 -9.819 1.00 96.81 115 PRO A O 1
ATOM 921 N N . ARG A 1 116 ? 15.722 -10.053 -10.596 1.00 96.25 116 ARG A N 1
ATOM 922 C CA . ARG A 1 116 ? 15.098 -9.437 -9.419 1.00 96.25 116 ARG A CA 1
ATOM 923 C C . ARG A 1 116 ? 13.652 -9.890 -9.240 1.00 96.25 116 ARG A C 1
ATOM 925 O O . ARG A 1 116 ? 13.247 -10.182 -8.116 1.00 96.25 116 ARG A O 1
ATOM 932 N N . LEU A 1 117 ? 12.891 -9.972 -10.330 1.00 94.06 117 LEU A N 1
ATOM 933 C CA . LEU A 1 117 ? 11.501 -10.434 -10.317 1.00 94.06 117 LEU A CA 1
ATOM 934 C C . LEU A 1 117 ? 11.392 -11.909 -9.912 1.00 94.06 117 LEU A C 1
ATOM 936 O O . LEU A 1 117 ? 10.529 -12.250 -9.108 1.00 94.06 117 LEU A O 1
ATOM 940 N N . ILE A 1 118 ? 12.303 -12.764 -10.387 1.00 93.94 118 ILE A N 1
ATOM 941 C CA . ILE A 1 118 ? 12.346 -14.182 -9.997 1.00 93.94 118 ILE A CA 1
ATOM 942 C C . ILE A 1 118 ? 12.569 -14.331 -8.487 1.00 93.94 118 ILE A C 1
ATOM 944 O O . ILE A 1 118 ? 11.913 -15.154 -7.854 1.00 93.94 118 ILE A O 1
ATOM 948 N N . VAL A 1 119 ? 13.476 -13.542 -7.899 1.00 93.31 119 VAL A N 1
ATOM 949 C CA . VAL A 1 119 ? 13.717 -13.573 -6.446 1.00 93.31 119 VAL A CA 1
ATOM 950 C C . VAL A 1 119 ? 12.488 -13.087 -5.676 1.00 93.31 119 VAL A C 1
ATOM 952 O O . VAL A 1 119 ? 12.087 -13.753 -4.729 1.00 93.31 119 VAL A O 1
ATOM 955 N N . LYS A 1 120 ? 11.841 -11.997 -6.113 1.00 89.44 120 LYS A N 1
ATOM 956 C CA . LYS A 1 120 ? 10.591 -11.508 -5.503 1.00 89.44 120 LYS A CA 1
ATOM 957 C C . LYS A 1 120 ? 9.460 -12.537 -5.542 1.00 89.44 120 LYS A C 1
ATOM 959 O O . LYS A 1 120 ? 8.708 -12.620 -4.589 1.00 89.44 120 LYS A O 1
ATOM 964 N N . ALA A 1 121 ? 9.344 -13.307 -6.622 1.00 87.38 121 ALA A N 1
ATOM 965 C CA . ALA A 1 121 ? 8.288 -14.307 -6.774 1.00 87.38 121 ALA A CA 1
ATOM 966 C C . ALA A 1 121 ? 8.501 -15.575 -5.925 1.00 87.38 121 ALA A C 1
ATOM 968 O O . ALA A 1 121 ? 7.577 -16.366 -5.770 1.00 87.38 121 ALA A O 1
ATOM 969 N N . ARG A 1 122 ? 9.726 -15.810 -5.435 1.00 84.38 122 ARG A N 1
ATOM 970 C CA . ARG A 1 122 ? 10.068 -16.961 -4.581 1.00 84.38 122 ARG A CA 1
ATOM 971 C C . ARG A 1 122 ? 9.983 -16.658 -3.086 1.00 84.38 122 ARG A C 1
ATOM 973 O O . ARG A 1 122 ? 9.976 -17.608 -2.306 1.00 84.38 122 ARG A O 1
ATOM 980 N N . ALA A 1 123 ? 10.057 -15.380 -2.726 1.00 74.94 123 ALA A N 1
ATOM 981 C CA . ALA A 1 123 ? 10.027 -14.893 -1.352 1.00 74.94 123 ALA A CA 1
ATOM 982 C C . ALA A 1 123 ? 8.594 -14.879 -0.815 1.00 74.94 123 ALA A C 1
ATOM 984 O O . ALA A 1 123 ? 8.440 -15.196 0.384 1.00 74.94 123 ALA A O 1
#

Radius of gyration: 16.68 Å; chains: 1; bounding box: 42×42×37 Å

Sequence (123 aa):
MIAKCGVDNWQDEFQTVFDAGVERRRGGCDDPESMFTGDQVAFLESNGCSAQEMFDFCDDYVGWGDVIYEHVVELQAVRREHFLNTLNSQPAARRMEMHEFPPKDAEVEGIAWLPRLIVKARA

Foldseek 3Di:
DPPDPDPPPLLVVLVVLLVQLLVVVVVVPPDLVPSDDPVNQVSCLQQQHHSVNSNVLSCCCNPPVPDDSVVVSVVSVVNSCCCVPVVVSDDDPDDDDPVNFDDQQDDDPRDGCPSRVVVVVVD

Secondary structure (DSSP, 8-state):
---------HHHHHHHHHHHHHHHHHTT---HHHHS-HHHHHHHHHTT--HHHHHHHHHHHHHT----HHHHHHHHHHHHHHHHHTSTTPPPSSPPPGGGSPPTT-EETTEETHHHHHHHHH-